Protein AF-A0A392NQH3-F1 (afdb_monomer)

Foldseek 3Di:
DEDDDLVVVLVVQLVVCVVVPHDSVVSNCCSVVPVSVVVVVVVVCPVVDPDYHYDDDD

InterPro domains:
  IPR027417 P-loop containing nucleoside triphosphate hydrolase [G3DSA:3.40.50.300] (1-58)

Radius of gyration: 12.78 Å; Cα contacts (8 Å, |Δi|>4): 40; chains: 1; bounding box: 28×27×33 Å

Structure (mmCIF, N/CA/C/O backbone):
data_AF-A0A392NQH3-F1
#
_entry.id   AF-A0A392NQH3-F1
#
loop_
_atom_site.group_PDB
_atom_site.id
_atom_site.type_symbol
_atom_site.label_atom_id
_atom_site.label_alt_id
_atom_site.label_comp_id
_atom_site.label_asym_id
_atom_site.label_entity_id
_atom_site.label_seq_id
_atom_site.pdbx_PDB_ins_code
_atom_site.Cartn_x
_atom_site.Cartn_y
_atom_site.Cartn_z
_atom_site.occupancy
_atom_site.B_iso_or_equiv
_atom_site.auth_seq_id
_atom_site.auth_comp_id
_atom_site.auth_asym_id
_atom_site.auth_atom_id
_atom_site.pdbx_PDB_model_num
ATOM 1 N N . PHE A 1 1 ? -10.942 -1.926 8.827 1.00 97.62 1 PHE A N 1
ATOM 2 C CA . PHE A 1 1 ? -9.561 -1.626 8.402 1.00 97.62 1 PHE A CA 1
ATOM 3 C C . PHE A 1 1 ? -8.871 -2.914 7.977 1.00 97.62 1 PHE A C 1
ATOM 5 O O . PHE A 1 1 ? -8.988 -3.905 8.690 1.00 97.62 1 PHE A O 1
ATOM 12 N N . ILE A 1 2 ? -8.183 -2.920 6.833 1.00 97.00 2 ILE A N 1
ATOM 13 C CA . ILE A 1 2 ? -7.347 -4.060 6.429 1.00 97.00 2 ILE A CA 1
ATOM 14 C C . ILE A 1 2 ? -5.950 -3.849 7.003 1.00 97.00 2 ILE A C 1
ATOM 16 O O . ILE A 1 2 ? -5.274 -2.889 6.644 1.00 97.00 2 ILE A O 1
ATOM 20 N N . ASP A 1 3 ? -5.546 -4.722 7.916 1.00 96.75 3 ASP A N 1
ATOM 21 C CA . ASP A 1 3 ? -4.264 -4.641 8.603 1.00 96.75 3 ASP A CA 1
ATOM 22 C C . ASP A 1 3 ? -3.198 -5.415 7.834 1.00 96.75 3 ASP A C 1
ATOM 24 O O . ASP A 1 3 ? -3.272 -6.640 7.698 1.00 96.75 3 ASP A O 1
ATOM 28 N N . ILE A 1 4 ? -2.217 -4.691 7.313 1.00 96.31 4 ILE A N 1
ATOM 29 C CA . ILE A 1 4 ? -1.073 -5.239 6.596 1.00 96.31 4 ILE A CA 1
ATOM 30 C C . ILE A 1 4 ? 0.173 -4.454 6.989 1.00 96.31 4 ILE A C 1
ATOM 32 O O . ILE A 1 4 ? 0.125 -3.237 7.165 1.00 96.31 4 ILE A O 1
ATOM 36 N N . ASP A 1 5 ? 1.290 -5.165 7.098 1.00 95.81 5 ASP A N 1
ATOM 37 C CA . ASP A 1 5 ? 2.603 -4.549 7.211 1.00 95.81 5 ASP A CA 1
ATOM 38 C C . ASP A 1 5 ? 2.873 -3.616 6.011 1.00 95.81 5 ASP A C 1
ATOM 40 O O . ASP A 1 5 ? 2.654 -3.990 4.853 1.00 95.81 5 ASP A O 1
ATOM 44 N N . ILE A 1 6 ? 3.310 -2.383 6.286 1.00 96.81 6 ILE A N 1
ATOM 45 C CA . ILE A 1 6 ? 3.491 -1.363 5.244 1.00 96.81 6 ILE A CA 1
ATOM 46 C C . ILE A 1 6 ? 4.600 -1.773 4.279 1.00 96.81 6 ILE A C 1
ATOM 48 O O . ILE A 1 6 ? 4.410 -1.643 3.071 1.00 96.81 6 ILE A O 1
ATOM 52 N N . ASP A 1 7 ? 5.720 -2.310 4.762 1.00 96.75 7 ASP A N 1
ATOM 53 C CA . ASP A 1 7 ? 6.835 -2.690 3.893 1.00 96.75 7 ASP A CA 1
ATOM 54 C C . ASP A 1 7 ? 6.410 -3.817 2.941 1.00 96.75 7 ASP A C 1
ATOM 56 O O . ASP A 1 7 ? 6.678 -3.780 1.735 1.00 96.75 7 ASP A O 1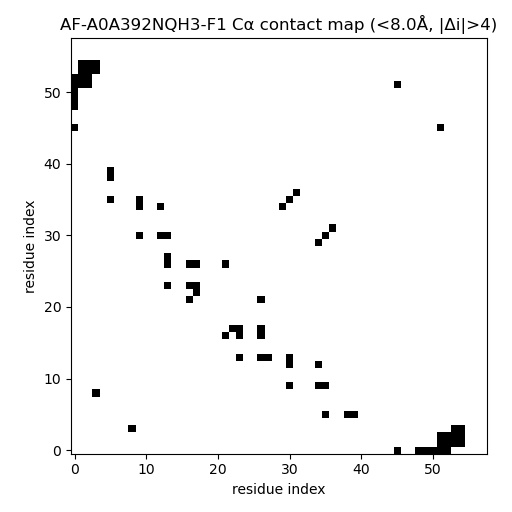
ATOM 60 N N . LYS A 1 8 ? 5.621 -4.768 3.442 1.00 96.50 8 LYS A N 1
ATOM 61 C CA . LYS A 1 8 ? 4.996 -5.812 2.628 1.00 96.50 8 LYS A CA 1
ATOM 62 C C . LYS A 1 8 ? 4.010 -5.253 1.601 1.00 96.50 8 LYS A C 1
ATOM 64 O O . LYS A 1 8 ? 3.991 -5.704 0.450 1.00 96.50 8 LYS A O 1
ATOM 69 N N . ALA A 1 9 ? 3.196 -4.269 1.979 1.00 97.12 9 ALA A N 1
ATOM 70 C CA . ALA A 1 9 ? 2.311 -3.582 1.044 1.00 97.12 9 ALA A CA 1
AT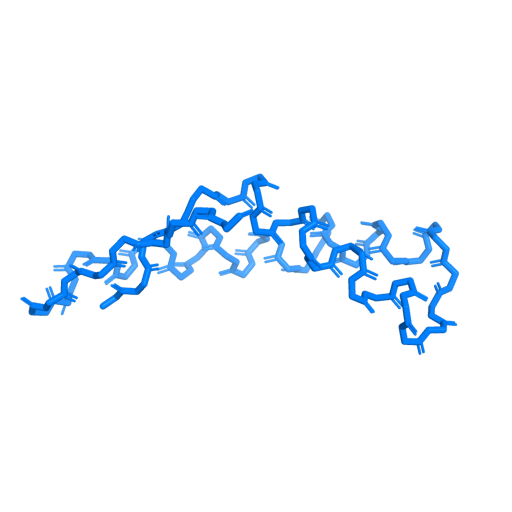OM 71 C C . ALA A 1 9 ? 3.115 -2.862 -0.053 1.00 97.12 9 ALA A C 1
ATOM 73 O O . ALA A 1 9 ? 2.786 -2.994 -1.232 1.00 97.12 9 ALA A O 1
ATOM 74 N N . MET A 1 10 ? 4.210 -2.185 0.305 1.00 98.12 10 MET A N 1
ATOM 75 C CA . MET A 1 10 ? 5.087 -1.489 -0.641 1.00 98.12 10 MET A CA 1
ATOM 76 C C . MET A 1 10 ? 5.747 -2.452 -1.631 1.00 98.12 10 MET A C 1
ATOM 78 O O . MET A 1 10 ? 5.787 -2.163 -2.826 1.00 98.12 10 MET A O 1
ATOM 82 N N . GLN A 1 11 ? 6.168 -3.640 -1.189 1.00 97.31 11 GLN A N 1
ATOM 83 C CA . GLN A 1 11 ? 6.668 -4.682 -2.093 1.00 97.31 11 GLN A CA 1
ATOM 84 C C . GLN A 1 11 ? 5.604 -5.133 -3.107 1.00 97.31 11 GLN A C 1
ATOM 86 O O . GLN A 1 11 ? 5.903 -5.291 -4.294 1.00 97.31 11 GLN A O 1
ATOM 91 N N . ARG A 1 12 ? 4.351 -5.325 -2.667 1.00 96.81 12 ARG A N 1
ATOM 92 C CA . ARG A 1 12 ? 3.232 -5.698 -3.553 1.00 96.81 12 ARG A CA 1
ATOM 93 C C . ARG A 1 12 ? 2.924 -4.580 -4.558 1.00 96.81 12 ARG A C 1
ATOM 95 O O . ARG A 1 12 ? 2.723 -4.860 -5.739 1.00 96.81 12 ARG A O 1
ATOM 102 N N . VAL A 1 13 ? 2.945 -3.320 -4.121 1.00 97.75 13 VAL A N 1
ATOM 103 C CA . VAL A 1 13 ? 2.724 -2.151 -4.989 1.00 97.75 13 VAL A CA 1
ATOM 104 C C . VAL A 1 13 ? 3.856 -1.976 -6.003 1.00 97.75 13 VAL A C 1
ATOM 106 O O . VAL A 1 13 ? 3.572 -1.742 -7.178 1.00 97.75 13 VAL A O 1
ATOM 109 N N . LEU A 1 14 ? 5.116 -2.165 -5.597 1.00 98.38 14 LEU A N 1
ATOM 110 C CA . LEU A 1 14 ? 6.265 -2.137 -6.503 1.00 98.38 14 LEU A CA 1
ATOM 111 C C . LEU A 1 14 ? 6.117 -3.187 -7.610 1.00 98.38 14 LEU A C 1
ATOM 113 O O . LEU A 1 14 ? 6.198 -2.852 -8.793 1.00 98.38 14 LEU A O 1
ATOM 117 N N . LYS A 1 15 ? 5.823 -4.440 -7.231 1.00 97.81 15 LYS A N 1
ATOM 118 C CA . LYS A 1 15 ? 5.571 -5.533 -8.186 1.00 97.81 15 LYS A CA 1
ATOM 119 C C . LYS A 1 15 ? 4.439 -5.186 -9.151 1.00 97.81 15 LYS A C 1
ATOM 121 O O . LYS A 1 15 ? 4.600 -5.376 -10.351 1.00 97.81 15 LYS A O 1
ATOM 126 N N . ARG A 1 16 ? 3.334 -4.622 -8.647 1.00 98.19 16 ARG A N 1
ATOM 127 C CA . ARG A 1 16 ? 2.199 -4.173 -9.467 1.00 98.19 16 ARG A CA 1
ATOM 128 C C . ARG A 1 16 ? 2.607 -3.091 -10.466 1.00 98.19 16 ARG A C 1
ATOM 130 O O . ARG A 1 16 ? 2.233 -3.165 -11.628 1.00 98.19 16 A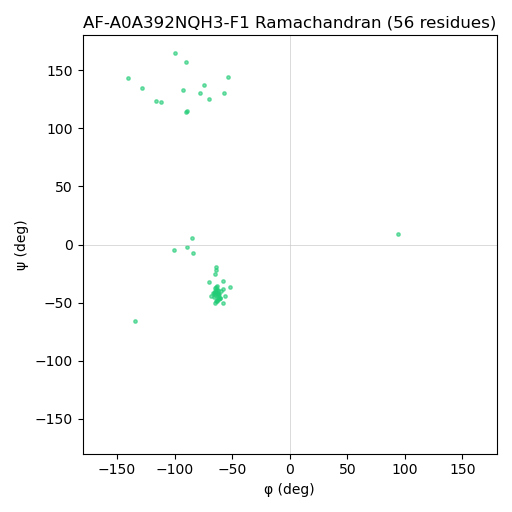RG A O 1
ATOM 137 N N . HIS A 1 17 ? 3.359 -2.077 -10.041 1.00 98.31 17 HIS A N 1
ATOM 138 C CA . HIS A 1 17 ? 3.794 -1.018 -10.952 1.00 98.31 17 HIS A CA 1
ATOM 139 C C . HIS A 1 17 ? 4.644 -1.569 -12.096 1.00 98.31 17 HIS A C 1
ATOM 141 O O . HIS A 1 17 ? 4.360 -1.262 -13.255 1.00 98.31 17 HIS A O 1
ATOM 147 N N . ILE A 1 18 ? 5.605 -2.437 -11.777 1.00 98.25 18 ILE A N 1
ATOM 148 C CA . ILE A 1 18 ? 6.450 -3.100 -12.774 1.00 98.25 18 ILE A CA 1
ATOM 149 C C . ILE A 1 18 ? 5.599 -3.975 -13.705 1.00 98.25 18 ILE A C 1
ATOM 151 O O . ILE A 1 18 ? 5.721 -3.864 -14.922 1.00 98.25 18 ILE A O 1
ATOM 155 N N . SER A 1 19 ? 4.672 -4.778 -13.168 1.00 98.12 19 SER A N 1
ATOM 156 C CA . SER A 1 19 ? 3.811 -5.645 -13.987 1.00 98.12 19 SER A CA 1
ATOM 157 C C . SER A 1 19 ? 2.862 -4.869 -14.905 1.00 98.12 19 SER A C 1
ATOM 159 O O . SER A 1 19 ? 2.453 -5.386 -15.936 1.00 98.12 19 SER A O 1
ATOM 161 N N . THR A 1 20 ? 2.509 -3.631 -14.547 1.00 96.94 20 THR A N 1
ATOM 162 C CA . THR A 1 20 ? 1.705 -2.725 -15.392 1.00 96.94 20 THR A CA 1
ATOM 163 C C . THR A 1 20 ? 2.532 -1.937 -16.416 1.00 96.94 20 THR A C 1
ATOM 165 O O . THR A 1 20 ? 1.991 -1.068 -17.092 1.00 96.94 20 THR A O 1
ATOM 168 N N . GLY A 1 21 ? 3.834 -2.217 -16.533 1.00 96.25 21 GLY A N 1
ATOM 169 C CA . GLY A 1 21 ? 4.706 -1.634 -17.555 1.00 96.25 21 GLY A CA 1
ATOM 170 C C . GLY A 1 21 ? 5.466 -0.377 -17.129 1.00 96.25 21 GLY A C 1
ATOM 171 O O . GLY A 1 21 ? 6.091 0.260 -17.975 1.00 96.25 21 GLY A O 1
ATOM 172 N N . LYS A 1 22 ? 5.451 0.009 -15.844 1.00 96.62 22 LYS A N 1
ATOM 173 C CA . LYS A 1 22 ? 6.328 1.095 -15.375 1.00 96.62 22 LYS A CA 1
ATOM 174 C C . LYS A 1 22 ? 7.779 0.603 -15.267 1.00 96.62 22 LYS A C 1
ATOM 176 O O . LYS A 1 22 ? 7.999 -0.469 -14.701 1.00 96.62 22 LYS A O 1
ATOM 181 N N . PRO A 1 23 ? 8.766 1.405 -15.709 1.00 97.94 23 PRO A N 1
ATOM 182 C CA . PRO A 1 23 ? 10.175 1.152 -15.421 1.00 97.94 23 PRO A CA 1
ATOM 183 C C . PRO A 1 23 ? 10.432 0.992 -13.917 1.00 97.94 23 PRO A C 1
ATOM 185 O O . PRO A 1 23 ? 9.777 1.639 -13.095 1.00 97.94 23 PRO A O 1
ATOM 188 N N . ALA A 1 24 ? 11.360 0.106 -13.550 1.00 97.25 24 ALA A N 1
ATOM 189 C CA . ALA A 1 24 ? 11.585 -0.290 -12.159 1.00 97.25 24 ALA A CA 1
ATOM 190 C C . ALA A 1 24 ? 12.070 0.867 -11.266 1.00 97.25 24 ALA A C 1
ATOM 192 O O . ALA A 1 24 ? 11.660 0.972 -10.111 1.00 97.25 24 ALA A O 1
ATOM 193 N N . ASP A 1 25 ? 12.901 1.753 -11.806 1.00 97.50 25 ASP A N 1
ATOM 194 C CA . ASP A 1 25 ? 13.384 2.976 -11.163 1.00 97.50 25 ASP A CA 1
ATOM 195 C C . ASP A 1 25 ? 12.240 3.962 -10.876 1.00 97.50 25 ASP A C 1
ATOM 197 O O . ASP A 1 25 ? 12.071 4.408 -9.739 1.00 97.50 25 ASP A O 1
ATOM 201 N N . ILE A 1 26 ? 11.384 4.221 -11.869 1.00 97.69 26 ILE A N 1
ATOM 202 C CA . ILE A 1 26 ? 10.205 5.084 -11.727 1.00 97.69 26 ILE A CA 1
ATOM 203 C C . ILE A 1 26 ? 9.193 4.475 -10.749 1.00 97.69 26 ILE A C 1
ATOM 205 O O . ILE A 1 26 ? 8.596 5.182 -9.933 1.00 97.69 26 ILE A O 1
ATOM 209 N N . ALA A 1 27 ? 8.994 3.157 -10.802 1.00 98.38 27 ALA A N 1
ATOM 210 C CA . ALA A 1 27 ? 8.128 2.442 -9.873 1.00 98.38 27 ALA A CA 1
ATOM 211 C C . ALA A 1 27 ? 8.633 2.560 -8.426 1.00 98.38 27 ALA A C 1
ATOM 213 O O . ALA A 1 27 ? 7.836 2.824 -7.525 1.00 98.38 27 ALA A O 1
ATOM 214 N N . LYS A 1 28 ? 9.947 2.432 -8.208 1.00 98.06 28 LYS A N 1
ATOM 215 C CA . LYS A 1 28 ? 10.571 2.585 -6.889 1.00 98.06 28 LYS A CA 1
ATOM 216 C C . LYS A 1 28 ? 10.400 4.002 -6.341 1.00 98.06 28 LYS A C 1
ATOM 218 O O . LYS A 1 28 ? 9.914 4.156 -5.224 1.00 98.06 28 LYS A O 1
ATOM 223 N N . GLN A 1 29 ? 10.681 5.026 -7.149 1.00 98.12 29 GLN A N 1
ATOM 224 C CA . GLN A 1 29 ? 10.462 6.422 -6.754 1.00 98.12 29 GLN A CA 1
ATOM 225 C C . GLN A 1 29 ? 9.002 6.702 -6.388 1.00 98.12 29 GLN A C 1
ATOM 227 O O . GLN A 1 29 ? 8.732 7.459 -5.454 1.00 98.12 29 GLN A O 1
ATOM 232 N N . ARG A 1 30 ? 8.051 6.103 -7.117 1.00 97.69 30 ARG A N 1
ATOM 233 C CA . ARG A 1 30 ? 6.621 6.263 -6.839 1.00 97.69 30 ARG A CA 1
ATOM 234 C C . ARG A 1 30 ? 6.238 5.648 -5.492 1.00 97.69 30 ARG A C 1
ATOM 236 O O . ARG A 1 30 ? 5.561 6.305 -4.705 1.00 97.69 30 ARG A O 1
ATOM 243 N N . VAL A 1 31 ? 6.732 4.444 -5.215 1.00 98.25 31 VAL A N 1
ATOM 244 C CA . VAL A 1 31 ? 6.506 3.754 -3.941 1.00 98.25 31 VAL A CA 1
ATOM 245 C C . VAL A 1 31 ? 7.077 4.552 -2.768 1.00 98.25 31 VAL A C 1
ATOM 247 O O . VAL A 1 31 ? 6.375 4.769 -1.783 1.00 98.25 31 VAL A O 1
ATOM 250 N N . GLU A 1 32 ? 8.314 5.036 -2.887 1.00 97.56 32 GLU A N 1
ATOM 251 C CA . GLU A 1 32 ? 9.012 5.756 -1.814 1.00 97.56 32 GLU A CA 1
ATOM 252 C C . GLU A 1 32 ? 8.384 7.122 -1.513 1.00 97.56 32 GLU A C 1
ATOM 254 O O . GLU A 1 32 ? 8.170 7.459 -0.350 1.00 97.56 32 GLU A O 1
ATOM 259 N N . ASN A 1 33 ? 8.040 7.888 -2.551 1.00 96.69 33 ASN A N 1
ATOM 260 C CA . ASN A 1 33 ? 7.635 9.288 -2.397 1.00 96.69 33 ASN A CA 1
ATOM 261 C C . ASN A 1 33 ? 6.116 9.514 -2.444 1.00 96.69 33 ASN A C 1
ATOM 263 O O . ASN A 1 33 ? 5.662 10.647 -2.294 1.00 96.69 33 ASN A O 1
ATOM 267 N N . ASN A 1 34 ? 5.310 8.479 -2.702 1.00 98.19 34 ASN A 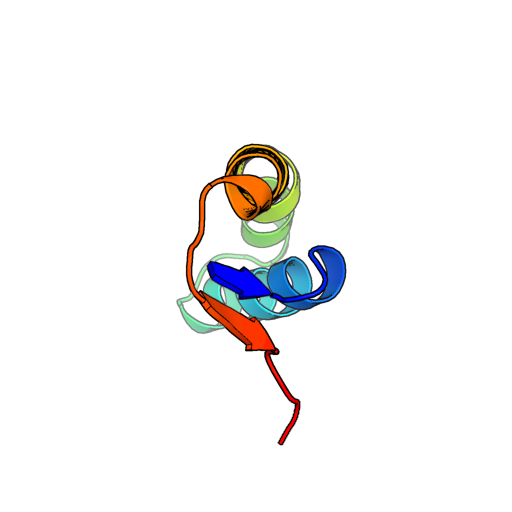N 1
ATOM 268 C CA . ASN A 1 34 ? 3.854 8.610 -2.782 1.00 98.19 34 ASN A CA 1
ATOM 269 C C . ASN A 1 34 ? 3.133 7.505 -2.012 1.00 98.19 34 ASN A C 1
ATOM 271 O O . ASN A 1 34 ? 2.472 7.792 -1.015 1.00 98.19 34 ASN A O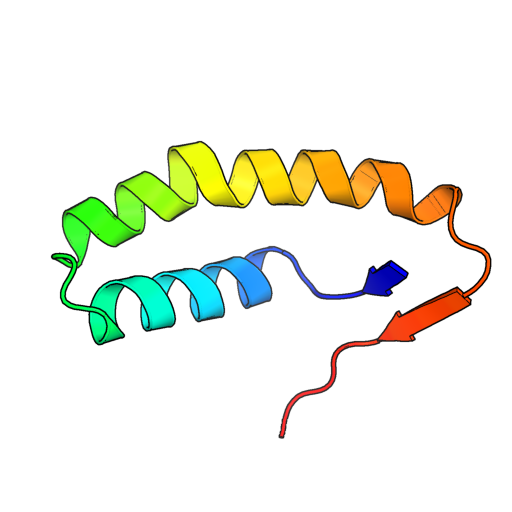 1
ATOM 275 N N . ASP A 1 35 ? 3.256 6.250 -2.450 1.00 98.38 35 ASP A N 1
ATOM 276 C CA . ASP A 1 35 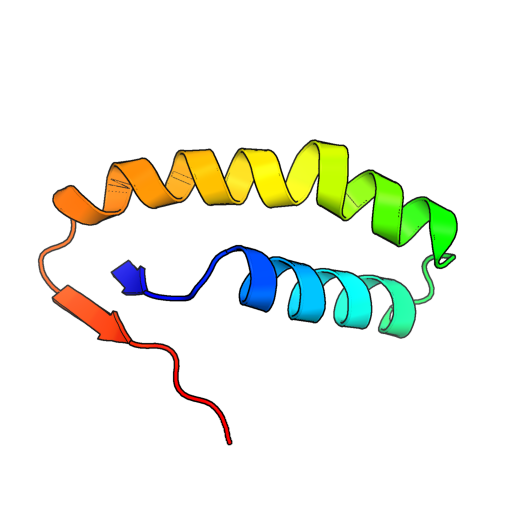? 2.447 5.162 -1.893 1.00 98.38 35 ASP A CA 1
ATOM 277 C C . ASP A 1 35 ? 2.772 4.898 -0.418 1.00 98.38 35 ASP A C 1
ATOM 279 O O . ASP A 1 35 ? 1.849 4.675 0.367 1.00 98.38 35 ASP A O 1
ATOM 283 N N . ARG A 1 36 ? 4.047 5.000 -0.012 1.00 98.25 36 ARG A N 1
ATOM 284 C CA . ARG A 1 36 ? 4.454 4.828 1.390 1.00 98.25 36 ARG A CA 1
ATOM 285 C C . ARG A 1 36 ? 3.882 5.918 2.287 1.00 98.25 36 ARG A C 1
ATOM 287 O O . ARG A 1 36 ? 3.249 5.599 3.288 1.00 98.25 36 ARG A O 1
ATOM 294 N N . LEU A 1 37 ? 4.043 7.185 1.904 1.00 98.19 37 LEU A N 1
ATOM 295 C CA . LEU A 1 37 ? 3.522 8.321 2.673 1.00 98.19 37 LEU A CA 1
ATOM 296 C C . LEU A 1 37 ? 1.997 8.236 2.824 1.00 98.19 37 LEU A C 1
ATOM 298 O O . LEU A 1 37 ? 1.456 8.469 3.907 1.00 98.19 37 LEU A O 1
ATOM 302 N N . ASN A 1 38 ? 1.303 7.831 1.757 1.00 98.25 38 ASN A N 1
ATOM 303 C CA . ASN A 1 38 ? -0.135 7.592 1.796 1.00 98.25 38 ASN A CA 1
ATOM 304 C C . ASN A 1 38 ? -0.492 6.417 2.719 1.00 98.25 38 ASN A C 1
ATOM 306 O O . ASN A 1 38 ? -1.427 6.528 3.511 1.00 98.25 38 ASN A O 1
ATOM 310 N N . ALA A 1 39 ? 0.245 5.305 2.660 1.00 97.88 39 ALA A N 1
ATOM 311 C CA . ALA A 1 39 ? 0.017 4.149 3.524 1.00 97.88 39 ALA A CA 1
ATOM 312 C C . ALA A 1 39 ? 0.223 4.491 5.009 1.00 97.88 39 ALA A C 1
ATOM 314 O O . ALA A 1 39 ? -0.617 4.151 5.842 1.00 97.88 39 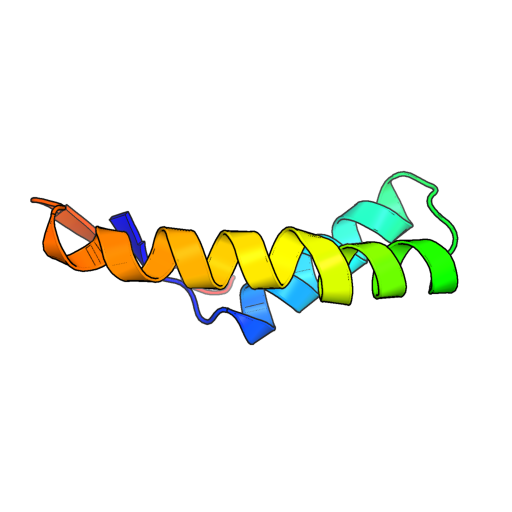ALA A O 1
ATOM 315 N N . GLU A 1 40 ? 1.291 5.217 5.339 1.00 97.44 40 GLU A N 1
ATOM 316 C CA . GLU A 1 40 ? 1.584 5.688 6.696 1.00 97.44 40 GLU A CA 1
ATOM 317 C C . GLU A 1 40 ? 0.504 6.645 7.213 1.00 97.44 40 GLU A C 1
ATOM 319 O O . GLU A 1 40 ? 0.092 6.557 8.374 1.00 97.44 40 GLU A O 1
ATOM 324 N N . LEU A 1 41 ? -0.010 7.527 6.351 1.00 97.62 41 LEU A N 1
ATOM 325 C CA . LEU A 1 41 ? -1.132 8.398 6.687 1.00 97.62 41 LEU A CA 1
ATOM 326 C C . LEU A 1 41 ? -2.405 7.590 6.975 1.00 97.62 41 LEU A C 1
ATOM 328 O O . LEU A 1 41 ? -3.039 7.798 8.011 1.00 97.62 41 LEU A O 1
ATOM 332 N N . ILE A 1 42 ? -2.758 6.644 6.101 1.00 97.31 42 ILE A N 1
ATOM 333 C CA . ILE A 1 42 ? -3.943 5.792 6.267 1.00 97.31 42 ILE A CA 1
ATOM 334 C C . ILE A 1 42 ? -3.832 4.924 7.523 1.00 97.31 42 ILE A C 1
ATOM 336 O O . ILE A 1 42 ? -4.828 4.758 8.228 1.00 97.31 42 ILE A O 1
ATOM 340 N N . MET A 1 43 ? -2.641 4.440 7.881 1.00 96.81 43 MET A N 1
ATOM 341 C CA . MET A 1 43 ? -2.435 3.620 9.081 1.00 96.81 43 MET A CA 1
ATOM 342 C C . MET A 1 43 ? -2.866 4.332 10.372 1.00 96.81 43 MET A C 1
ATOM 344 O O . MET A 1 43 ? -3.396 3.701 11.287 1.00 96.81 43 MET A O 1
ATOM 348 N N . LYS A 1 44 ? -2.757 5.667 10.426 1.00 96.62 44 LYS A N 1
ATOM 349 C CA . LYS A 1 44 ? -3.228 6.472 11.570 1.00 96.62 44 LYS A CA 1
ATOM 350 C C . LYS A 1 44 ? -4.746 6.398 11.773 1.00 96.62 44 LYS A C 1
ATOM 352 O O . LYS A 1 44 ? -5.223 6.641 12.882 1.00 96.62 44 LYS A O 1
ATOM 357 N N . SER A 1 45 ? -5.507 6.051 10.732 1.00 97.12 45 SER A N 1
ATOM 358 C CA . SER A 1 45 ? -6.968 5.905 10.791 1.00 97.12 45 SER A CA 1
ATOM 359 C C . SER A 1 45 ? -7.436 4.533 11.293 1.00 97.12 45 SER A C 1
ATOM 361 O O . SER A 1 45 ? -8.619 4.375 11.581 1.00 97.12 45 SER A O 1
ATOM 363 N N . LYS A 1 46 ? -6.527 3.559 11.480 1.00 96.56 46 LYS A N 1
ATOM 364 C CA . LYS A 1 46 ? -6.845 2.206 11.979 1.00 96.56 46 LYS A CA 1
ATOM 365 C C . LYS A 1 46 ? -7.662 2.216 13.275 1.00 96.56 46 LYS A C 1
ATOM 367 O O . LYS A 1 46 ? -8.555 1.392 13.428 1.00 96.56 46 LYS A O 1
ATOM 372 N N . LYS A 1 47 ? -7.397 3.175 14.169 1.00 96.81 47 LYS A N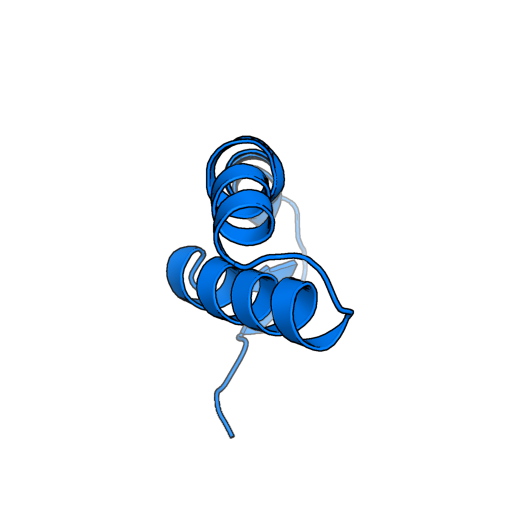 1
ATOM 373 C CA . LYS A 1 47 ? -8.105 3.346 15.452 1.00 96.81 47 LYS A CA 1
ATOM 374 C C . LYS A 1 47 ? -9.596 3.689 15.317 1.00 96.81 47 LYS A C 1
ATOM 376 O O . LYS A 1 47 ? -10.331 3.527 16.278 1.00 96.81 47 LYS A O 1
ATOM 381 N N . ASN A 1 48 ? -10.023 4.183 14.154 1.00 97.81 48 ASN A N 1
ATOM 382 C CA . ASN A 1 48 ? -11.408 4.583 13.903 1.00 97.81 48 ASN A CA 1
ATOM 383 C C . ASN A 1 48 ? -12.262 3.425 13.362 1.00 97.81 48 ASN A C 1
ATOM 385 O O . ASN A 1 48 ? -13.427 3.637 13.052 1.00 97.81 48 ASN A O 1
ATOM 389 N N . ALA A 1 49 ? -11.683 2.241 13.143 1.00 98.00 49 ALA A N 1
ATOM 390 C CA . ALA A 1 49 ? -12.387 1.135 12.510 1.00 98.00 49 ALA A CA 1
ATOM 391 C C . ALA A 1 49 ? -13.048 0.211 13.534 1.00 98.00 49 ALA A C 1
ATOM 393 O O . ALA A 1 49 ? -12.381 -0.270 14.446 1.00 98.00 49 ALA A O 1
ATOM 394 N N . ASP A 1 50 ? -14.314 -0.133 13.294 1.00 98.44 50 ASP A N 1
ATOM 395 C CA . ASP A 1 50 ? -15.062 -1.090 14.121 1.00 98.44 50 ASP A CA 1
ATOM 396 C C . ASP A 1 50 ? -14.556 -2.531 13.958 1.00 98.44 50 ASP A C 1
ATOM 398 O O . ASP A 1 50 ? -14.588 -3.332 14.888 1.00 98.44 50 ASP A O 1
ATOM 402 N N . ILE A 1 51 ? -14.069 -2.872 12.759 1.00 98.44 51 ILE A N 1
ATOM 403 C CA . ILE A 1 51 ? -13.575 -4.211 12.418 1.00 98.44 51 ILE A CA 1
ATOM 404 C C . ILE A 1 51 ? -12.184 -4.109 11.799 1.00 98.44 51 ILE A C 1
ATOM 406 O O . ILE A 1 51 ? -11.945 -3.300 10.895 1.00 98.44 51 ILE A O 1
ATOM 410 N N . ILE A 1 52 ? -11.273 -4.978 12.239 1.00 97.94 52 ILE A N 1
ATOM 411 C CA . ILE A 1 52 ? -9.923 -5.126 11.688 1.00 97.94 52 ILE A CA 1
ATOM 412 C C . ILE A 1 52 ? -9.779 -6.523 11.082 1.00 97.94 52 ILE A C 1
ATOM 414 O O . ILE A 1 52 ? -9.963 -7.522 11.771 1.00 97.94 52 ILE A O 1
ATOM 418 N N . ILE A 1 53 ? -9.414 -6.591 9.802 1.00 97.88 53 ILE A N 1
ATOM 419 C CA . ILE A 1 53 ? -9.165 -7.848 9.085 1.00 97.88 53 ILE A CA 1
ATOM 420 C C . ILE A 1 53 ? -7.676 -7.922 8.765 1.00 97.88 53 ILE A C 1
ATOM 422 O O . ILE A 1 53 ? -7.142 -7.023 8.116 1.00 97.88 53 ILE A O 1
ATOM 426 N N . LYS A 1 54 ? -6.998 -8.982 9.210 1.00 96.19 54 LYS A N 1
ATOM 427 C CA . LYS A 1 54 ? -5.567 -9.180 8.942 1.00 96.19 54 LYS A CA 1
ATOM 428 C C . LYS A 1 54 ? -5.349 -9.690 7.520 1.00 96.19 54 LYS A C 1
ATOM 430 O O . LYS A 1 54 ? -5.956 -10.680 7.119 1.00 96.19 54 LYS A O 1
ATOM 435 N N . SER A 1 55 ? -4.446 -9.055 6.775 1.00 95.19 55 SER A N 1
ATOM 436 C CA . SER A 1 55 ? -3.944 -9.617 5.521 1.00 95.19 55 SER A CA 1
ATOM 437 C C . SER A 1 55 ? -3.058 -10.819 5.831 1.00 95.19 55 SER A C 1
ATOM 439 O O . SER A 1 55 ? -2.053 -10.695 6.528 1.00 95.19 55 SER A O 1
ATOM 441 N N . VAL A 1 56 ? -3.386 -11.958 5.235 1.00 93.00 56 VA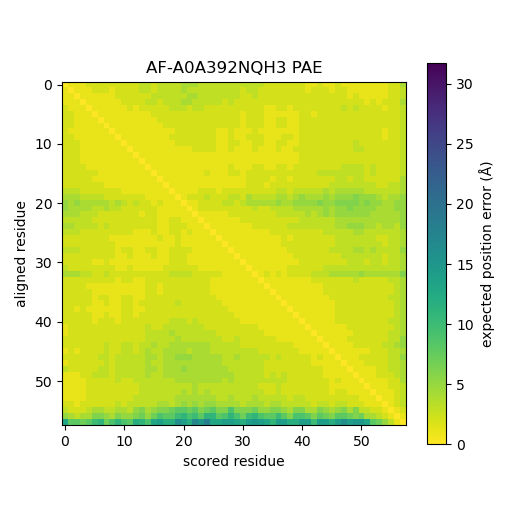L A N 1
ATOM 442 C CA . VAL A 1 56 ? -2.566 -13.175 5.268 1.00 93.00 56 VAL A CA 1
ATOM 443 C C . VAL A 1 56 ? -1.759 -13.318 3.974 1.00 93.00 56 VAL A C 1
ATOM 445 O O . VAL A 1 56 ? -1.994 -12.583 3.006 1.00 93.00 56 VAL A O 1
ATOM 448 N N . ASP A 1 57 ? -0.757 -14.194 3.990 1.00 86.38 57 ASP A N 1
ATOM 449 C CA . ASP A 1 57 ? -0.126 -14.697 2.765 1.00 86.38 57 ASP A CA 1
ATOM 450 C C . ASP A 1 57 ? -0.837 -15.961 2.286 1.00 86.38 57 ASP A C 1
ATOM 452 O O . ASP A 1 57 ? -1.498 -16.635 3.079 1.00 86.38 57 ASP A O 1
ATOM 456 N N . PHE A 1 58 ? -0.685 -16.236 0.993 1.00 72.31 58 PHE A N 1
ATOM 457 C CA . PHE A 1 58 ? -1.076 -17.478 0.337 1.00 72.31 58 PHE A CA 1
ATOM 458 C C . PHE A 1 58 ? 0.181 -18.237 -0.074 1.00 72.31 58 PHE A C 1
ATOM 460 O O . PHE A 1 58 ? 1.151 -17.551 -0.482 1.00 72.31 58 PHE A O 1
#

Mean predicted aligned error: 2.33 Å

Nearest PDB structures (foldseek):
  8cy8-assembly1_E  TM=6.939E-01  e=3.395E+00  Campylobacter jejuni
  8tcu-assembly1_D-2  TM=6.850E-01  e=7.590E+00  Homo sapiens
  5vht-assembly1_B  TM=4.234E-01  e=2.428E+00  Escherichia coli K-12

pLDDT: mean 96.75, std 3.66, range [72.31, 98.44]

Sequence (58 aa):
FIDIDIDKAMQRVLKRHISTGKPADIAKQRVENNDRLNAELIMKSKKNADIIIKSVDF

Secondary structure (DSSP, 8-state):
-EE--HHHHHHHHHHHHHHTT--HHHHHHHIIIIIHHHHHHHHTTGGG-S--EEPPP-

Solvent-accessible surface area (backbone atoms only — not comparable to full-atom values): 3452 Å² total; per-residue (Å²): 68,81,46,64,62,63,70,61,48,48,54,53,50,38,52,49,36,38,75,74,69,40,56,66,69,61,25,48,52,45,36,65,76,42,54,46,58,51,50,59,56,54,56,71,52,50,84,77,43,96,52,77,46,75,67,78,86,132

Organism: NCBI:txid97028